Protein AF-A0A4V1IQ66-F1 (afdb_monomer_lite)

pLDDT: mean 92.85, std 5.66, range [58.56, 97.5]

Radius of gyration: 13.66 Å; chains: 1; bounding box: 37×20×36 Å

Secondary structure (DSSP, 8-state):
-EEESSSSSS-EEE-HHHHHTTSTTPPPPHHHHHHHHHHHHHHTS-GGGGGG-----THHHHHHH--

Organism: NCBI:txid388810

InterPro domains:
  IPR003653 Ulp1 protease family, C-terminal catalytic domain [PF02902] (26-65)
  IPR003653 Ulp1 protease family, C-terminal catalytic domain [PS50600] (12-67)
  IPR038765 Papain-like cysteine peptidase superfamily [SSF54001] (4-66)
  IPR051947 Sentrin-specific protease [PTHR46896] (1-67)

Structure (mmCIF, N/CA/C/O backbone):
data_AF-A0A4V1IQ66-F1
#
_entry.id   AF-A0A4V1IQ66-F1
#
loop_
_atom_site.group_PDB
_atom_site.id
_atom_site.type_symbol
_atom_site.label_atom_id
_atom_site.label_alt_id
_atom_site.label_comp_id
_atom_site.label_asym_id
_atom_site.label_entity_id
_atom_site.label_seq_id
_atom_site.pdbx_PDB_ins_code
_atom_site.Cartn_x
_atom_site.Cartn_y
_atom_site.Cartn_z
_atom_site.occupancy
_atom_site.B_iso_or_equiv
_atom_site.auth_seq_id
_atom_site.auth_comp_id
_atom_site.auth_asym_id
_atom_site.auth_atom_id
_atom_site.pdbx_PDB_model_num
ATOM 1 N N . LEU A 1 1 ? 6.459 8.203 6.833 1.00 79.81 1 LEU A N 1
ATOM 2 C CA . LEU A 1 1 ? 7.523 7.189 6.703 1.00 79.81 1 LEU A CA 1
ATOM 3 C C . LEU A 1 1 ? 8.093 7.196 5.291 1.00 79.81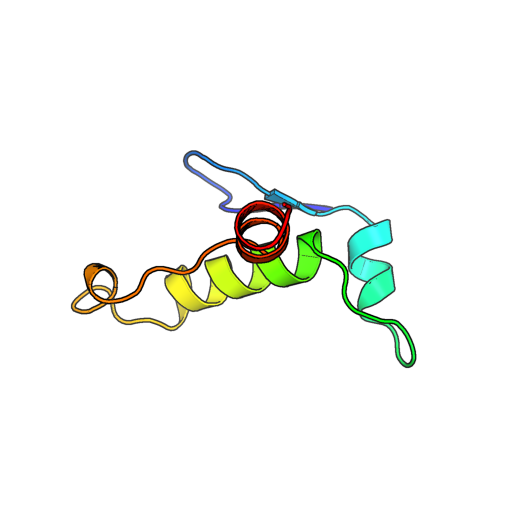 1 LEU A C 1
ATOM 5 O O . LEU A 1 1 ? 9.296 7.367 5.193 1.00 79.81 1 LEU A O 1
ATOM 9 N N . PHE A 1 2 ? 7.296 7.118 4.221 1.00 95.50 2 PHE A N 1
ATOM 10 C CA . PHE A 1 2 ? 7.776 7.340 2.844 1.00 95.50 2 PHE A CA 1
ATOM 11 C C . PHE A 1 2 ? 6.610 7.618 1.880 1.00 95.50 2 PHE A C 1
ATOM 13 O O . PHE A 1 2 ? 5.452 7.634 2.301 1.00 95.50 2 PHE A O 1
ATOM 20 N N . VAL A 1 3 ? 6.924 7.853 0.604 1.00 96.19 3 VAL A N 1
ATOM 21 C CA . VAL A 1 3 ? 5.958 7.918 -0.501 1.00 96.19 3 VAL A CA 1
ATOM 22 C C . VAL A 1 3 ? 6.284 6.803 -1.495 1.00 96.19 3 VAL A C 1
ATOM 24 O O . VAL A 1 3 ? 7.449 6.659 -1.861 1.00 96.19 3 VAL A O 1
ATOM 27 N N . TYR A 1 4 ? 5.284 6.010 -1.894 1.00 94.38 4 TYR A N 1
ATOM 28 C CA . TYR A 1 4 ? 5.440 4.901 -2.844 1.00 94.38 4 TYR A CA 1
ATOM 29 C C . TYR A 1 4 ? 4.538 5.074 -4.082 1.00 94.38 4 TYR A C 1
ATOM 31 O O . TYR A 1 4 ? 3.357 5.363 -3.905 1.00 94.38 4 TYR A O 1
ATOM 39 N N . PRO A 1 5 ? 5.020 4.854 -5.318 1.00 93.56 5 PRO A N 1
ATOM 40 C CA . PRO A 1 5 ? 6.387 4.461 -5.656 1.00 93.56 5 PRO A CA 1
ATOM 41 C C . PRO A 1 5 ? 7.389 5.578 -5.335 1.00 93.56 5 PRO A C 1
ATOM 43 O O . PRO A 1 5 ? 7.033 6.755 -5.303 1.00 93.56 5 PRO A O 1
ATOM 46 N N . PHE A 1 6 ? 8.642 5.207 -5.051 1.00 92.69 6 PHE A N 1
ATOM 47 C CA . PHE A 1 6 ? 9.690 6.172 -4.682 1.00 92.69 6 PHE A CA 1
ATOM 48 C C . PHE A 1 6 ? 10.037 7.134 -5.827 1.00 92.69 6 PHE A C 1
ATOM 50 O O . PHE A 1 6 ? 10.570 8.218 -5.597 1.00 92.69 6 PHE A O 1
ATOM 57 N N . THR A 1 7 ? 9.723 6.736 -7.059 1.00 90.31 7 THR A N 1
ATOM 58 C CA . THR A 1 7 ? 9.860 7.529 -8.276 1.00 90.31 7 THR A CA 1
ATOM 59 C C . THR A 1 7 ? 8.605 7.365 -9.135 1.00 90.31 7 THR A C 1
ATOM 61 O O . THR A 1 7 ? 7.944 6.330 -9.106 1.00 90.31 7 THR A O 1
ATOM 64 N N . GLY A 1 8 ? 8.264 8.394 -9.914 1.00 85.81 8 GLY A N 1
ATOM 65 C CA . GLY A 1 8 ? 7.092 8.377 -10.794 1.00 85.81 8 GLY A CA 1
ATOM 66 C C . GLY A 1 8 ? 5.880 9.130 -10.239 1.00 85.81 8 GLY A C 1
ATOM 67 O O . GLY A 1 8 ? 5.985 9.929 -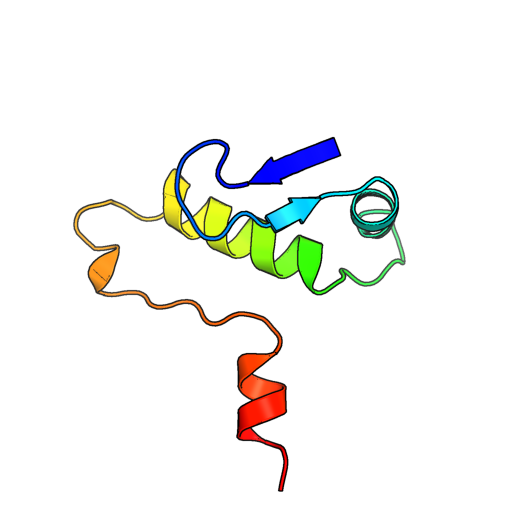9.310 1.00 85.81 8 GLY A O 1
ATOM 68 N N . LYS A 1 9 ? 4.726 8.938 -10.885 1.00 81.50 9 LYS A N 1
ATOM 69 C CA . LYS A 1 9 ? 3.459 9.615 -10.555 1.00 81.50 9 LYS A CA 1
ATOM 70 C C . LYS A 1 9 ? 2.603 8.740 -9.626 1.00 81.50 9 LYS A C 1
ATOM 72 O O . LYS A 1 9 ? 2.863 7.552 -9.480 1.00 81.50 9 LYS A O 1
ATOM 77 N N . SER A 1 10 ? 1.564 9.330 -9.028 1.00 84.94 10 SER A N 1
ATOM 78 C CA . SER A 1 10 ? 0.565 8.619 -8.202 1.00 84.94 10 SER A CA 1
ATOM 79 C C . SER A 1 10 ? 1.104 8.047 -6.881 1.00 84.94 10 SER A C 1
ATOM 81 O O . SER A 1 10 ? 0.770 6.923 -6.496 1.00 84.94 10 SER A O 1
ATOM 83 N N . GLY A 1 11 ? 1.931 8.840 -6.192 1.00 91.12 11 GLY A N 1
ATOM 84 C CA . GLY A 1 11 ? 2.536 8.488 -4.910 1.00 91.12 11 GLY A CA 1
ATOM 85 C C . GLY A 1 11 ? 1.530 8.383 -3.758 1.00 91.12 11 GLY A C 1
ATOM 86 O O . GLY A 1 11 ? 0.757 9.304 -3.507 1.00 91.12 11 GLY A O 1
ATOM 87 N N . ILE A 1 12 ? 1.599 7.276 -3.025 1.00 94.38 12 ILE A N 1
ATOM 88 C CA . ILE A 1 12 ? 0.865 6.992 -1.792 1.00 94.38 12 ILE A CA 1
ATOM 89 C C . ILE A 1 12 ? 1.747 7.397 -0.615 1.00 94.38 12 ILE A C 1
ATOM 91 O O . ILE A 1 12 ? 2.864 6.899 -0.473 1.00 94.38 12 ILE A O 1
ATOM 95 N N . SER A 1 13 ? 1.260 8.299 0.235 1.00 96.25 13 SER A N 1
ATOM 96 C CA . SER A 1 13 ? 1.986 8.743 1.426 1.00 96.25 13 SER A CA 1
ATOM 97 C C . SER A 1 13 ? 1.699 7.815 2.601 1.00 96.25 13 SER A C 1
ATOM 99 O O . SER A 1 13 ? 0.592 7.824 3.124 1.00 96.25 13 SER A O 1
ATOM 101 N N . ILE A 1 14 ? 2.706 7.065 3.048 1.00 97.06 14 ILE A N 1
ATOM 102 C CA . ILE A 1 14 ? 2.583 6.165 4.199 1.00 97.06 14 ILE A CA 1
ATOM 103 C C . ILE A 1 14 ? 3.107 6.862 5.446 1.00 97.06 14 ILE A C 1
ATOM 105 O O . ILE A 1 14 ? 4.276 7.272 5.517 1.00 97.06 14 ILE A O 1
ATOM 109 N N . ARG A 1 15 ? 2.252 6.994 6.452 1.00 96.75 15 ARG A N 1
ATOM 110 C CA . ARG A 1 15 ? 2.489 7.697 7.715 1.00 96.75 15 ARG A CA 1
ATOM 111 C C . ARG A 1 15 ? 2.624 6.708 8.869 1.00 96.75 15 ARG A C 1
ATOM 113 O O . ARG A 1 15 ? 2.504 5.498 8.710 1.00 96.75 15 ARG A O 1
ATOM 120 N N . LEU A 1 16 ? 2.947 7.236 10.049 1.00 96.75 16 LEU A N 1
ATOM 121 C CA . LEU A 1 16 ? 3.100 6.412 11.247 1.00 96.75 16 LEU A CA 1
ATOM 122 C C . LEU A 1 16 ? 1.777 5.735 11.639 1.00 96.75 16 LEU A C 1
ATOM 124 O O . LEU A 1 16 ? 1.777 4.546 11.925 1.00 96.75 16 LEU A O 1
ATOM 128 N N . LEU A 1 17 ? 0.664 6.468 11.551 1.00 95.88 17 LEU A N 1
ATOM 129 C CA . LEU A 1 17 ? -0.675 5.954 11.857 1.00 95.88 17 LEU A CA 1
ATOM 130 C C . LEU A 1 17 ? -1.074 4.783 10.948 1.00 95.88 17 LEU A C 1
ATOM 132 O O . LEU A 1 17 ? -1.715 3.84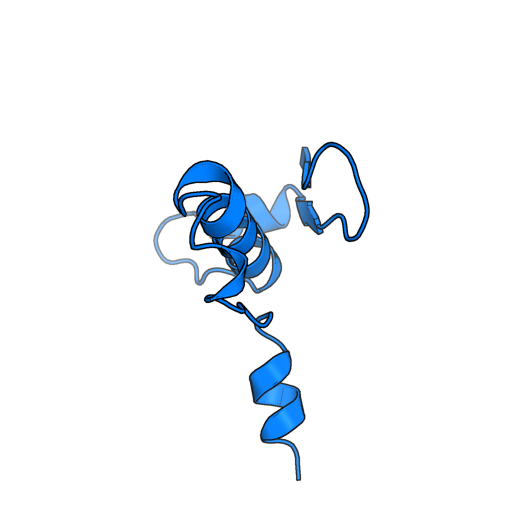7 11.407 1.00 95.88 17 LEU A O 1
ATOM 136 N N . ASP A 1 18 ? -0.650 4.791 9.680 1.00 96.81 18 ASP A N 1
ATOM 137 C CA . ASP A 1 18 ? -0.896 3.675 8.758 1.00 96.81 18 ASP A CA 1
ATOM 138 C C . ASP A 1 18 ? -0.140 2.420 9.205 1.00 96.81 18 ASP A C 1
ATOM 140 O O . ASP A 1 18 ? -0.694 1.324 9.227 1.00 96.81 18 ASP A O 1
ATOM 144 N N . LYS A 1 19 ? 1.115 2.579 9.646 1.00 95.56 19 LYS A N 1
ATOM 145 C CA . LYS A 1 19 ? 1.918 1.475 10.193 1.00 95.56 19 LYS A CA 1
ATOM 146 C C . LYS A 1 19 ? 1.275 0.872 11.444 1.00 95.56 19 LYS A C 1
ATOM 148 O O . LYS A 1 19 ? 1.314 -0.342 11.615 1.00 95.56 19 LYS A O 1
ATOM 153 N N . GLU A 1 20 ? 0.686 1.688 12.311 1.00 96.75 20 GLU A N 1
ATOM 154 C CA . GLU A 1 20 ? 0.015 1.210 13.528 1.00 96.75 20 GLU A CA 1
ATOM 155 C C . GLU A 1 20 ? -1.181 0.290 13.227 1.00 96.75 20 GLU A C 1
ATOM 157 O O . GLU A 1 20 ? -1.519 -0.559 14.054 1.00 96.75 20 GLU A O 1
ATOM 162 N N . ARG A 1 21 ? -1.775 0.380 12.027 1.00 97.38 21 ARG A N 1
ATOM 163 C CA . ARG A 1 21 ? -2.845 -0.526 11.568 1.00 97.38 21 ARG A CA 1
ATOM 164 C C . ARG A 1 21 ? -2.372 -1.948 11.263 1.00 97.38 21 ARG A C 1
ATOM 166 O O . ARG A 1 21 ? -3.211 -2.818 11.075 1.00 97.38 21 ARG A O 1
ATOM 173 N N . LEU A 1 22 ? -1.061 -2.191 11.234 1.00 96.88 22 LEU A N 1
ATOM 174 C CA . LEU A 1 22 ? -0.479 -3.528 11.064 1.00 96.88 22 LEU A CA 1
ATOM 175 C C . LEU A 1 22 ? -0.379 -4.315 12.381 1.00 96.88 22 LEU A C 1
ATOM 177 O O . LEU A 1 22 ? 0.012 -5.479 12.362 1.00 96.88 22 LEU A O 1
ATOM 181 N N . ASN A 1 23 ? -0.681 -3.688 13.522 1.00 97.31 23 ASN A N 1
ATOM 182 C CA . ASN A 1 23 ? -0.655 -4.361 14.817 1.00 97.31 23 ASN A CA 1
ATOM 183 C C . ASN A 1 23 ? -1.786 -5.396 14.937 1.00 97.31 23 ASN A C 1
ATOM 185 O O . ASN A 1 23 ? -2.848 -5.264 14.327 1.00 97.31 23 ASN A O 1
ATOM 1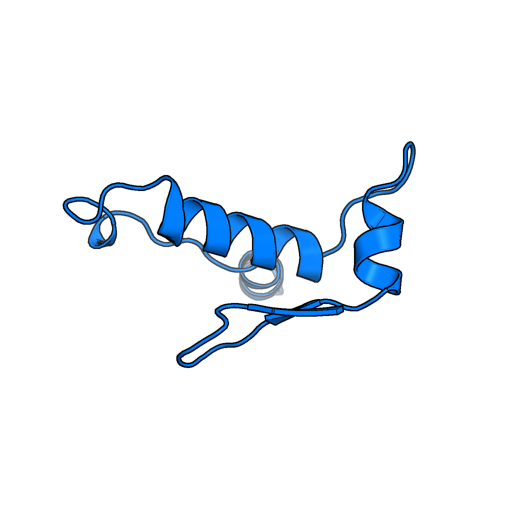89 N N . GLU A 1 24 ? -1.573 -6.411 15.774 1.00 97.38 24 GLU A N 1
ATOM 190 C CA . GLU A 1 24 ? -2.568 -7.452 16.032 1.00 97.38 24 GLU A CA 1
ATOM 191 C C . GLU A 1 24 ? -3.903 -6.861 16.522 1.00 97.38 24 GLU A C 1
ATOM 193 O O . GLU A 1 24 ? -3.945 -5.906 17.302 1.00 97.38 24 GLU A O 1
ATOM 198 N N . GLY A 1 25 ? -5.011 -7.417 16.029 1.00 96.75 25 GLY A N 1
ATOM 199 C CA . GLY A 1 25 ? -6.361 -6.968 16.376 1.00 96.75 25 GLY A CA 1
ATOM 200 C C . GLY A 1 25 ? -6.792 -5.640 15.738 1.00 96.75 25 GLY A C 1
ATOM 201 O O . GLY A 1 25 ? -7.890 -5.169 16.029 1.00 96.75 25 GLY A O 1
ATOM 202 N N . GLN A 1 26 ? -5.976 -5.029 14.871 1.00 97.50 26 GLN A N 1
ATOM 203 C CA . GLN A 1 26 ? -6.356 -3.844 14.095 1.00 97.50 26 GLN A CA 1
ATOM 204 C C . GLN A 1 26 ? -6.846 -4.227 12.693 1.00 97.50 26 GLN A C 1
ATOM 206 O O . GLN A 1 26 ? -6.321 -5.139 12.059 1.00 97.50 26 GLN A O 1
ATOM 211 N N . PHE A 1 27 ? -7.837 -3.496 12.173 1.00 97.00 27 PHE A N 1
ATOM 212 C CA . PHE A 1 27 ? -8.183 -3.586 10.752 1.00 97.00 27 PHE A CA 1
ATOM 213 C C . PHE A 1 27 ? -7.166 -2.816 9.910 1.00 97.00 27 PHE A C 1
ATOM 215 O O . PHE A 1 27 ? -6.782 -1.704 10.269 1.00 97.00 27 PHE A O 1
ATOM 222 N N . LEU A 1 28 ? -6.803 -3.330 8.740 1.00 96.94 28 LEU A N 1
ATOM 223 C CA . LEU A 1 28 ? -6.025 -2.553 7.776 1.00 96.94 28 LEU A CA 1
ATOM 224 C C . LEU A 1 28 ? -6.822 -1.323 7.317 1.00 96.94 28 LEU A C 1
ATOM 226 O O . LEU A 1 28 ? -8.051 -1.366 7.259 1.00 96.94 28 LEU A O 1
ATOM 230 N N . ASN A 1 29 ? -6.128 -0.225 7.019 1.00 95.44 29 ASN A N 1
ATOM 231 C CA . ASN A 1 29 ? -6.753 0.927 6.376 1.00 95.44 29 ASN A CA 1
ATOM 232 C C . ASN A 1 29 ? -6.555 0.889 4.854 1.00 95.44 29 ASN A C 1
ATOM 234 O O . ASN A 1 29 ? -5.772 0.102 4.318 1.00 95.44 29 ASN A O 1
ATOM 238 N N . ASP A 1 30 ? -7.286 1.764 4.179 1.00 95.31 30 ASP A N 1
ATOM 239 C CA . ASP A 1 30 ? -7.234 2.011 2.741 1.00 95.31 30 ASP A CA 1
ATOM 240 C C . ASP A 1 30 ? -5.809 2.279 2.239 1.00 95.31 30 ASP A C 1
ATOM 242 O O . ASP A 1 30 ? -5.378 1.669 1.263 1.00 95.31 30 ASP A O 1
ATOM 246 N N . THR A 1 31 ? -5.045 3.116 2.945 1.00 95.75 31 THR A N 1
ATOM 247 C CA . THR A 1 31 ? -3.677 3.488 2.549 1.00 95.75 31 THR A CA 1
ATOM 248 C C . THR A 1 31 ? -2.741 2.276 2.528 1.00 95.75 31 THR A C 1
ATOM 250 O O . THR A 1 31 ? -1.976 2.099 1.577 1.00 95.75 31 THR A O 1
ATOM 253 N N . VAL A 1 32 ? -2.806 1.414 3.551 1.00 96.12 32 VAL A N 1
ATOM 254 C CA . VAL A 1 32 ? -2.011 0.177 3.626 1.00 96.12 32 VAL A CA 1
ATOM 255 C C . VAL A 1 32 ? -2.401 -0.792 2.513 1.00 96.12 32 VAL A C 1
ATOM 257 O O . VAL A 1 32 ? -1.520 -1.355 1.860 1.00 96.12 32 VAL A O 1
ATOM 260 N N . ILE A 1 33 ? -3.704 -0.968 2.280 1.00 95.75 33 ILE A N 1
ATOM 261 C CA . ILE A 1 33 ? -4.215 -1.858 1.232 1.00 95.75 33 ILE A CA 1
ATOM 262 C C . ILE A 1 33 ? -3.766 -1.360 -0.148 1.00 95.75 33 ILE A C 1
ATOM 264 O O . ILE A 1 33 ? -3.204 -2.135 -0.921 1.00 95.75 33 ILE A O 1
ATOM 268 N N . GLU A 1 34 ? -3.946 -0.071 -0.450 1.00 94.25 34 GLU A N 1
ATOM 269 C CA . GLU A 1 34 ? -3.562 0.506 -1.742 1.00 94.25 34 GLU A CA 1
ATOM 270 C C . GLU A 1 34 ? -2.051 0.396 -1.983 1.00 94.25 34 GLU A C 1
ATOM 272 O O . GLU A 1 34 ? -1.620 0.012 -3.074 1.00 94.25 34 GLU A O 1
ATOM 277 N N . PHE A 1 35 ? -1.240 0.687 -0.960 1.00 95.00 35 PHE A N 1
ATOM 278 C CA . PHE A 1 35 ? 0.210 0.530 -1.042 1.00 95.00 35 PHE A CA 1
ATOM 279 C C . PHE A 1 35 ? 0.590 -0.901 -1.405 1.00 95.00 35 PHE A C 1
ATOM 281 O O . PHE A 1 35 ? 1.350 -1.116 -2.353 1.00 95.00 35 PHE A O 1
ATOM 288 N N . TYR A 1 36 ? 0.070 -1.872 -0.656 1.00 95.38 36 TYR A N 1
ATOM 289 C CA . TYR A 1 36 ? 0.524 -3.244 -0.799 1.00 95.38 36 TYR A CA 1
ATOM 290 C C . TYR A 1 36 ? 0.072 -3.855 -2.126 1.00 95.38 36 TYR A C 1
ATOM 292 O O . TYR A 1 36 ? 0.836 -4.575 -2.762 1.00 95.38 36 TYR A O 1
ATOM 300 N N . LEU A 1 37 ? -1.114 -3.490 -2.614 1.00 94.25 37 LEU A N 1
ATOM 301 C CA . LEU A 1 37 ? -1.573 -3.885 -3.945 1.00 94.25 37 LEU A CA 1
ATOM 302 C C . LEU A 1 37 ? -0.669 -3.338 -5.060 1.00 94.25 37 LEU A C 1
ATOM 304 O O . LEU A 1 37 ? -0.294 -4.091 -5.961 1.00 94.25 37 LEU A O 1
ATOM 308 N N . LYS A 1 38 ? -0.256 -2.062 -4.991 1.00 92.50 38 LYS A N 1
ATOM 309 C CA . LYS A 1 38 ? 0.705 -1.508 -5.964 1.00 92.50 38 LYS A CA 1
ATOM 310 C C . LYS A 1 38 ? 2.073 -2.182 -5.866 1.00 92.50 38 LYS A C 1
ATOM 312 O O . LYS A 1 38 ? 2.683 -2.442 -6.898 1.00 92.50 38 LYS A O 1
ATOM 317 N N . TYR A 1 39 ? 2.534 -2.486 -4.652 1.00 94.06 39 TYR A N 1
ATOM 318 C CA . TYR A 1 39 ? 3.780 -3.220 -4.429 1.00 94.06 39 TYR A CA 1
ATOM 319 C C . TYR A 1 39 ? 3.741 -4.619 -5.059 1.00 94.06 39 TYR A C 1
ATOM 321 O O . TYR A 1 39 ? 4.660 -4.982 -5.787 1.00 94.06 39 TYR A O 1
ATOM 329 N N . LEU A 1 40 ? 2.657 -5.376 -4.860 1.00 93.88 40 LEU A N 1
ATOM 330 C CA . LEU A 1 40 ? 2.480 -6.694 -5.479 1.00 93.88 40 LEU A CA 1
ATOM 331 C C . LEU A 1 40 ? 2.480 -6.610 -7.012 1.00 93.88 40 LEU A C 1
ATOM 333 O O . LEU A 1 40 ? 3.167 -7.389 -7.666 1.00 93.88 40 LEU A O 1
ATOM 337 N N . MET A 1 41 ? 1.774 -5.635 -7.587 1.00 93.19 41 MET A N 1
ATOM 338 C CA . MET A 1 41 ? 1.771 -5.414 -9.037 1.00 93.19 41 MET A CA 1
ATOM 339 C C . MET A 1 41 ? 3.164 -5.087 -9.595 1.00 93.19 41 MET A C 1
ATOM 341 O O . MET A 1 41 ? 3.496 -5.511 -10.700 1.00 93.19 41 MET A O 1
ATOM 345 N N . ALA A 1 42 ? 3.981 -4.338 -8.852 1.00 91.56 42 ALA A N 1
ATOM 346 C CA . ALA A 1 42 ? 5.312 -3.929 -9.292 1.00 91.56 42 ALA A CA 1
ATOM 347 C C . ALA A 1 42 ? 6.378 -5.024 -9.118 1.00 91.56 42 ALA A C 1
ATOM 349 O O . ALA A 1 42 ? 7.199 -5.212 -10.014 1.00 91.56 42 ALA A O 1
ATOM 350 N N . GLU A 1 43 ? 6.362 -5.735 -7.989 1.00 93.81 43 GLU A N 1
ATOM 351 C CA . GLU A 1 43 ? 7.448 -6.643 -7.587 1.00 93.81 43 GLU A CA 1
ATOM 352 C C . GLU A 1 43 ? 7.122 -8.128 -7.794 1.00 93.81 43 GLU A C 1
ATOM 354 O O . GLU A 1 43 ? 8.031 -8.950 -7.874 1.00 93.81 43 GLU A O 1
ATOM 359 N N . HIS A 1 44 ? 5.837 -8.492 -7.863 1.00 93.38 44 HIS A N 1
ATOM 360 C CA . HIS A 1 44 ? 5.400 -9.894 -7.878 1.00 93.38 44 HIS A CA 1
ATOM 361 C C . HIS A 1 44 ? 4.604 -10.302 -9.121 1.00 93.38 44 HIS A C 1
ATOM 363 O O . HIS A 1 44 ? 4.406 -11.496 -9.337 1.00 93.38 44 HIS A O 1
ATOM 369 N N . VAL A 1 45 ? 4.168 -9.349 -9.947 1.00 94.06 45 VAL A N 1
ATOM 370 C CA . VAL A 1 45 ? 3.563 -9.633 -11.255 1.00 94.06 45 VAL A CA 1
ATOM 371 C C . VAL A 1 45 ? 4.612 -9.438 -12.341 1.00 94.06 45 VAL A C 1
ATOM 373 O O . VAL A 1 45 ? 5.235 -8.372 -12.424 1.00 94.06 45 VAL A O 1
ATOM 376 N N . GLU A 1 46 ? 4.796 -10.472 -13.169 1.00 94.88 46 GLU A N 1
ATOM 377 C CA . GLU A 1 46 ? 5.719 -10.429 -14.302 1.00 94.88 46 GLU A CA 1
ATOM 378 C C . GLU A 1 46 ? 5.370 -9.275 -15.244 1.00 94.88 46 GLU A C 1
ATOM 380 O O . GLU A 1 46 ? 4.206 -9.020 -15.551 1.00 94.88 46 GLU A O 1
ATOM 385 N N . GLU A 1 47 ? 6.397 -8.577 -15.726 1.00 92.94 47 GLU A N 1
ATOM 386 C CA . GLU A 1 47 ? 6.224 -7.423 -16.612 1.00 92.94 47 GLU A CA 1
ATOM 387 C C . GLU A 1 47 ? 5.484 -7.793 -17.906 1.00 92.94 47 GLU A C 1
ATOM 389 O O . GLU A 1 47 ? 4.683 -7.006 -18.398 1.00 92.94 47 GLU A O 1
ATOM 394 N N . SER A 1 48 ? 5.685 -9.019 -18.399 1.00 95.81 48 SER A N 1
ATOM 395 C CA . SER A 1 48 ? 5.060 -9.569 -19.609 1.00 95.81 48 SER A CA 1
ATOM 396 C C . SER A 1 48 ? 3.533 -9.651 -19.550 1.00 95.81 48 SER A C 1
ATOM 398 O O . SER A 1 48 ? 2.899 -9.593 -20.599 1.00 95.81 48 SER A O 1
ATOM 400 N N . ILE A 1 49 ? 2.956 -9.799 -18.354 1.00 94.38 49 ILE A N 1
ATOM 401 C CA . ILE A 1 49 ? 1.510 -9.984 -18.148 1.00 94.38 49 ILE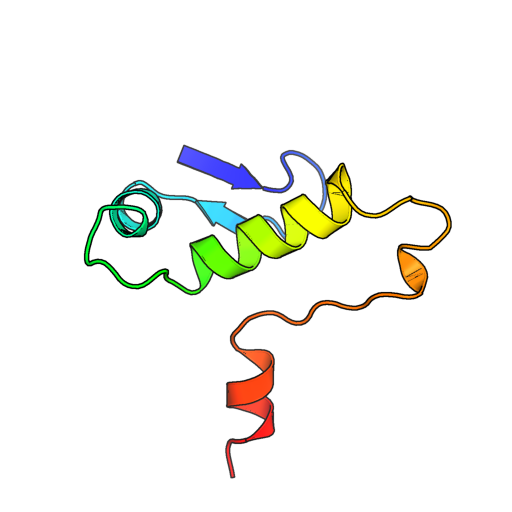 A CA 1
ATOM 402 C C . ILE A 1 49 ? 0.880 -8.828 -17.375 1.00 94.38 49 ILE A C 1
ATOM 404 O O . ILE A 1 49 ? -0.320 -8.833 -17.136 1.00 94.38 49 ILE A O 1
ATOM 408 N N . ARG A 1 50 ? 1.664 -7.841 -16.930 1.00 92.12 50 ARG A N 1
ATOM 409 C CA . ARG A 1 50 ? 1.187 -6.787 -16.023 1.00 92.12 50 ARG A CA 1
ATOM 410 C C . ARG A 1 50 ? 0.019 -5.988 -16.601 1.00 92.12 50 ARG A C 1
ATOM 412 O O . ARG A 1 50 ? -0.871 -5.611 -15.844 1.00 92.12 50 ARG A O 1
ATOM 419 N N . ASP A 1 51 ? 0.007 -5.783 -17.915 1.00 92.94 51 ASP A N 1
ATOM 420 C CA . ASP A 1 51 ? -1.058 -5.065 -18.623 1.00 92.94 51 ASP A CA 1
ATOM 421 C C . ASP A 1 51 ? -2.385 -5.847 -18.676 1.00 92.94 51 ASP A C 1
ATOM 423 O O . ASP A 1 51 ? -3.442 -5.243 -18.868 1.00 92.94 51 ASP A O 1
ATOM 427 N N . ASP A 1 52 ? -2.360 -7.161 -18.426 1.00 95.06 52 ASP A N 1
ATOM 428 C CA . ASP A 1 52 ? -3.564 -7.995 -18.333 1.00 95.06 52 ASP A CA 1
ATOM 429 C C . ASP A 1 52 ? -4.282 -7.838 -16.980 1.00 95.06 52 ASP A C 1
ATOM 431 O O . ASP A 1 52 ? -5.422 -8.285 -16.812 1.00 95.06 52 ASP A O 1
ATOM 435 N N . TYR A 1 53 ? -3.641 -7.187 -16.003 1.00 92.00 53 TYR A N 1
ATOM 436 C CA . TYR A 1 53 ? -4.177 -6.989 -14.661 1.00 92.00 53 TYR A CA 1
ATOM 437 C C . TYR A 1 53 ? -4.402 -5.507 -14.373 1.00 92.00 53 TYR A C 1
ATOM 439 O O . TYR A 1 53 ? -3.496 -4.678 -14.433 1.00 92.00 53 TYR A O 1
ATOM 447 N N . HIS A 1 54 ? -5.617 -5.175 -13.942 1.00 91.62 54 HIS A N 1
ATOM 448 C CA . HIS A 1 54 ? -5.933 -3.859 -13.406 1.00 91.62 54 HIS A CA 1
ATOM 449 C C . HIS A 1 54 ? -6.392 -3.979 -11.957 1.00 91.62 54 HIS A C 1
ATOM 451 O O . HIS A 1 54 ? -7.329 -4.717 -11.652 1.00 91.62 54 HIS A O 1
ATOM 457 N N . VAL A 1 55 ? -5.750 -3.225 -11.066 1.00 91.19 55 VAL A N 1
ATOM 458 C CA . VAL A 1 55 ? -6.121 -3.170 -9.652 1.00 91.19 55 VAL A CA 1
ATOM 459 C C . VAL 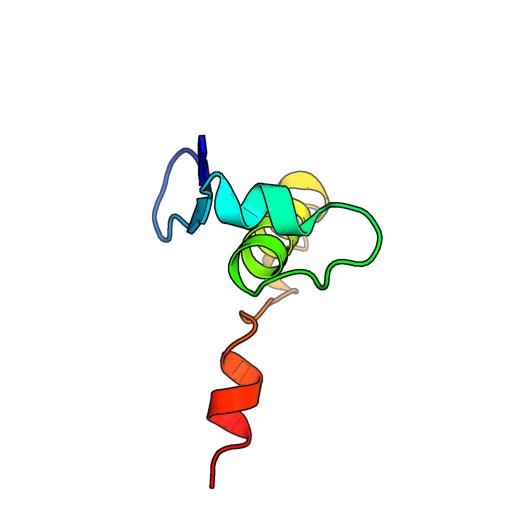A 1 55 ? -6.680 -1.793 -9.334 1.00 91.19 55 VAL A C 1
ATOM 461 O O . VAL A 1 55 ? -5.965 -0.791 -9.373 1.00 91.19 55 VAL A O 1
ATOM 464 N N . PHE A 1 56 ? -7.966 -1.753 -9.001 1.00 91.50 56 PHE A N 1
ATOM 465 C CA . PHE A 1 56 ? -8.616 -0.554 -8.492 1.00 91.50 56 PHE A CA 1
ATOM 466 C C . PHE A 1 56 ? -8.272 -0.322 -7.014 1.00 91.50 56 PHE A C 1
ATOM 468 O O . PHE A 1 56 ? -8.023 -1.269 -6.266 1.00 91.50 56 PHE A O 1
ATOM 475 N N . ASN A 1 57 ? -8.287 0.939 -6.574 1.00 87.62 57 ASN A N 1
ATOM 476 C CA . ASN A 1 57 ? -8.155 1.260 -5.152 1.00 87.62 57 ASN A CA 1
ATOM 477 C C . ASN A 1 57 ? -9.434 0.900 -4.371 1.00 87.62 57 ASN A C 1
ATOM 479 O O . ASN A 1 57 ? -10.484 0.602 -4.947 1.00 87.62 57 ASN A O 1
ATOM 483 N N . SER A 1 58 ? -9.354 0.957 -3.041 1.00 87.38 58 SER A N 1
ATOM 484 C CA . SER A 1 58 ? -10.459 0.586 -2.146 1.00 87.38 58 SER A CA 1
ATOM 485 C C . SER A 1 58 ? -11.717 1.448 -2.306 1.00 87.38 58 SER A C 1
ATOM 487 O O . SER A 1 58 ? -12.804 0.992 -1.966 1.00 87.38 58 SER A O 1
ATOM 489 N N . PHE A 1 59 ? -11.597 2.656 -2.861 1.00 89.00 59 PHE A N 1
ATOM 490 C CA . PHE A 1 59 ? -12.722 3.572 -3.076 1.00 89.00 59 PHE A CA 1
ATOM 491 C C . PHE A 1 59 ? -13.536 3.259 -4.333 1.00 89.00 59 PHE A C 1
ATOM 493 O O . PHE A 1 59 ? -14.670 3.720 -4.454 1.00 89.00 59 PHE A O 1
ATOM 500 N N . PHE A 1 60 ? -12.992 2.488 -5.280 1.00 92.62 60 PHE A N 1
ATOM 501 C CA . PHE A 1 60 ? -13.674 2.212 -6.545 1.00 92.62 60 PHE A CA 1
ATOM 502 C C . PHE A 1 60 ? -15.042 1.564 -6.339 1.00 92.62 60 PHE A C 1
ATOM 504 O O . PHE A 1 60 ? -16.031 2.008 -6.917 1.00 92.62 60 PHE A O 1
ATOM 511 N N . TYR A 1 61 ? -15.113 0.533 -5.494 1.00 91.75 61 TYR A N 1
ATOM 512 C CA . TYR A 1 61 ? -16.372 -0.165 -5.256 1.00 91.75 61 TYR A CA 1
ATOM 513 C C . TYR A 1 61 ? -17.373 0.697 -4.480 1.00 91.75 61 TYR A C 1
ATOM 515 O O . TYR A 1 61 ? -18.569 0.659 -4.766 1.00 91.75 61 TYR A O 1
ATOM 523 N N . GLU A 1 62 ? -16.893 1.502 -3.532 1.00 91.94 62 GLU A N 1
ATOM 524 C CA . GLU A 1 62 ? -17.725 2.470 -2.814 1.00 91.94 62 GLU A CA 1
ATOM 525 C C . GLU A 1 62 ? -18.382 3.433 -3.811 1.00 91.94 62 GLU A C 1
ATOM 527 O O . GLU A 1 62 ? -19.606 3.517 -3.867 1.00 91.94 62 GLU A O 1
ATOM 532 N N . GLN A 1 63 ? -17.596 4.045 -4.703 1.00 93.00 63 GLN A N 1
ATOM 533 C CA . GLN A 1 63 ? -18.107 4.924 -5.762 1.00 93.00 63 GLN A CA 1
ATOM 534 C C . GLN A 1 63 ? -19.057 4.212 -6.734 1.00 93.00 63 GLN A C 1
ATOM 536 O O . GLN A 1 63 ? -20.064 4.786 -7.136 1.00 93.00 63 GLN A O 1
ATOM 541 N N . LEU A 1 64 ? -18.766 2.962 -7.100 1.00 94.56 64 LEU A N 1
ATOM 542 C CA . LEU A 1 64 ? -19.608 2.176 -8.006 1.00 94.56 64 LEU A CA 1
ATOM 543 C C . LEU A 1 64 ? -20.971 1.820 -7.393 1.00 94.56 64 LEU A C 1
ATOM 545 O O . LEU A 1 64 ? -21.959 1.693 -8.115 1.00 94.56 64 LEU A O 1
ATOM 549 N N . SER A 1 65 ? -21.014 1.601 -6.079 1.00 94.44 65 SER A N 1
ATOM 550 C CA . SER A 1 65 ? -22.209 1.135 -5.364 1.00 94.44 65 SER A CA 1
ATOM 551 C C . SER A 1 65 ? -23.019 2.255 -4.713 1.00 94.44 65 SER A C 1
ATOM 553 O O . SER A 1 65 ? -24.152 2.013 -4.282 1.00 94.44 65 SER A O 1
ATOM 555 N N . HIS A 1 66 ? -22.488 3.478 -4.684 1.00 82.81 66 HIS A N 1
ATOM 556 C CA . HIS A 1 66 ? -23.263 4.667 -4.363 1.00 82.81 66 HIS A CA 1
ATOM 557 C C . HIS A 1 66 ? -24.404 4.846 -5.382 1.00 82.81 66 HIS A C 1
ATOM 559 O O . HIS A 1 66 ? -24.169 4.989 -6.580 1.00 82.81 66 HIS A O 1
ATOM 565 N N . LYS A 1 67 ? -25.650 4.815 -4.892 1.00 58.56 67 LYS A N 1
ATOM 566 C CA . LYS A 1 67 ? -26.839 5.259 -5.636 1.00 58.56 67 LYS A CA 1
ATOM 567 C C . LYS A 1 67 ? -26.994 6.769 -5.564 1.00 58.56 67 LYS A C 1
ATOM 569 O O . LYS A 1 67 ? -26.756 7.317 -4.464 1.00 58.56 67 LYS A O 1
#

Sequence (67 aa):
LFVYPFTGKSGISIRLLDKERLNEGQFLNDTVIEFYLKYLMAEHVEESIRDDYHVFNSFFYEQLSHK

Foldseek 3Di:
DAWPPNDDPDTQDDDPVQVVQPDPPHHHDQSVVVRVVVVCLVPPDDPVCSVVDDDDGPCPVVVVPDD